Protein AF-A0A645EUN2-F1 (afdb_monomer)

Mean predicted aligned error: 3.87 Å

Organism: NCBI:txid1076179

Foldseek 3Di:
DVVVQVPDPPHWDWDADDDQFPDWDADPFKTKGWHADPVRHGPPDIDIDRDPVNNVVSVVVVVVRRVNIHIDD

Secondary structure (DSSP, 8-state):
-HHHHHT-TT---EE-S--S-SEEEE-SS-EEEEEE-TTS-EEEEEEEE--HHHHHHHHHHHHHHHHHSEEP-

Nearest PDB structures (foldseek):
  8vb2-assembly1_I  TM=4.183E-01  e=6.876E+00  Pectobacterium phage PhiM1
  7b5h-assembly1_AD  TM=4.357E-01  e=7.770E+00  Nostoc sp. PCC 7120 = FACHB-418
  3tpq-assembly1_D  TM=3.647E-01  e=8.780E+00  Oryctolagus cuniculus
  2fkm-assembly1_X  TM=4.262E-01  e=9.334E+00  Pseudomonas aeruginosa

pLDDT: mean 91.92, std 6.22, range [72.56, 98.5]

InterPro domains:
  IPR013561 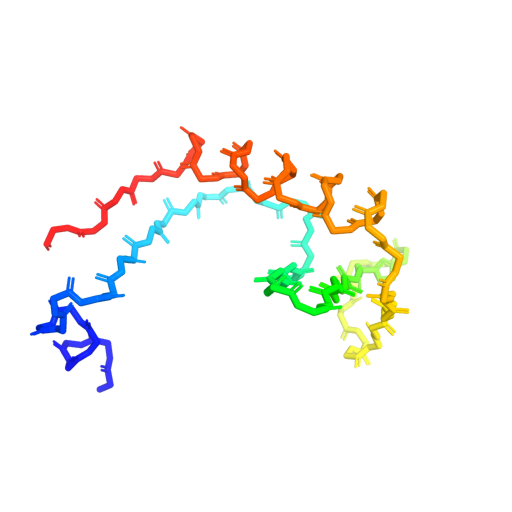Methanogenesis regulatory protein FilR1, middle domain [PF08350] (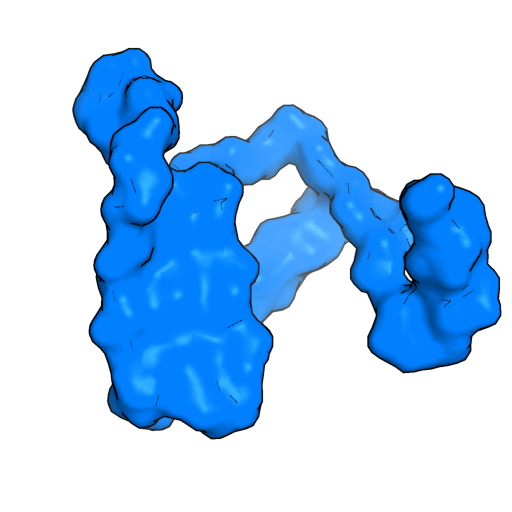3-66)

Sequence (73 aa):
MIKGLMSMDNVSIYISREVKISEITVTDEIMLLGLFEKNGKFDQQFILSFEPSARKWGQELFDYVKRLSKQVK

Structure (mmCIF, N/CA/C/O backbone):
data_AF-A0A645EUN2-F1
#
_entry.id   AF-A0A645EUN2-F1
#
loop_
_atom_site.group_PDB
_atom_site.id
_atom_site.type_symbol
_atom_site.label_atom_id
_atom_site.label_alt_id
_atom_site.label_comp_id
_atom_site.label_asym_id
_atom_site.label_entity_id
_atom_site.label_seq_id
_atom_site.pdbx_PDB_ins_code
_atom_site.Cartn_x
_atom_site.Cartn_y
_atom_site.Cartn_z
_atom_site.occupancy
_atom_site.B_iso_or_equiv
_atom_site.auth_seq_id
_atom_site.auth_comp_id
_atom_site.auth_asym_id
_atom_site.auth_atom_id
_atom_site.pdbx_PDB_model_num
ATOM 1 N N . MET A 1 1 ? -20.038 -3.102 -9.768 1.00 79.56 1 MET A N 1
ATOM 2 C CA . MET A 1 1 ? -18.571 -2.923 -9.738 1.00 79.56 1 MET A CA 1
ATOM 3 C C . MET A 1 1 ? -17.921 -3.805 -8.669 1.00 79.56 1 MET A C 1
ATOM 5 O O . MET A 1 1 ? -17.374 -4.822 -9.053 1.00 79.56 1 MET A O 1
ATOM 9 N N . ILE A 1 2 ? -18.074 -3.539 -7.360 1.00 84.31 2 ILE A N 1
ATOM 10 C CA . ILE A 1 2 ? -17.417 -4.333 -6.286 1.00 84.31 2 ILE A CA 1
ATOM 11 C C . ILE A 1 2 ? -17.745 -5.837 -6.340 1.00 84.31 2 ILE A C 1
ATOM 13 O O . ILE A 1 2 ? -16.837 -6.653 -6.280 1.00 84.31 2 ILE A O 1
ATOM 17 N N . LYS A 1 3 ? -19.016 -6.222 -6.537 1.00 86.00 3 LYS A N 1
ATOM 18 C CA . LYS A 1 3 ? -19.401 -7.644 -6.682 1.00 86.00 3 LYS A CA 1
ATOM 19 C C . LYS A 1 3 ? -18.680 -8.368 -7.825 1.00 86.00 3 LYS A C 1
ATOM 21 O O . LYS A 1 3 ? -18.382 -9.541 -7.679 1.00 86.00 3 LYS A O 1
ATOM 26 N N . GLY A 1 4 ? -18.396 -7.669 -8.927 1.00 90.88 4 GLY A N 1
ATOM 27 C CA . GLY A 1 4 ? -17.648 -8.240 -10.050 1.00 90.88 4 GLY A CA 1
ATOM 28 C C . GLY A 1 4 ? -16.154 -8.377 -9.757 1.00 90.88 4 GLY A C 1
ATOM 29 O O . GLY A 1 4 ? -15.530 -9.313 -10.230 1.00 90.88 4 GLY A O 1
ATOM 30 N N . LEU A 1 5 ? -15.588 -7.490 -8.931 1.00 90.12 5 LEU A N 1
ATOM 31 C CA . LEU A 1 5 ? -14.203 -7.616 -8.467 1.00 90.12 5 LEU A CA 1
ATOM 32 C C . LEU A 1 5 ? -14.041 -8.782 -7.485 1.00 90.12 5 LEU A C 1
ATOM 34 O O . LEU A 1 5 ? -13.047 -9.489 -7.541 1.00 90.12 5 LEU A O 1
ATOM 38 N N . MET A 1 6 ? -15.030 -9.015 -6.615 1.00 88.62 6 MET A N 1
ATOM 39 C CA . MET A 1 6 ? -15.001 -10.134 -5.661 1.00 88.62 6 MET A CA 1
ATOM 40 C C . MET A 1 6 ? -15.109 -11.512 -6.328 1.00 88.62 6 MET A C 1
ATOM 42 O O . MET A 1 6 ? -14.749 -12.502 -5.707 1.00 88.62 6 MET A O 1
ATOM 46 N N . SER A 1 7 ? -15.601 -11.596 -7.569 1.00 91.38 7 SER A N 1
ATOM 47 C CA . SER A 1 7 ? -15.673 -12.858 -8.317 1.00 91.38 7 SER A CA 1
ATOM 48 C C . SER A 1 7 ? -14.410 -13.181 -9.123 1.00 91.38 7 SER A C 1
ATOM 50 O O . SER A 1 7 ? -14.411 -14.164 -9.853 1.00 91.38 7 SER A O 1
ATOM 52 N N . MET A 1 8 ? -13.373 -12.340 -9.073 1.00 94.50 8 MET A N 1
ATOM 53 C CA . MET A 1 8 ? -12.127 -12.553 -9.813 1.00 94.50 8 MET A CA 1
ATOM 54 C C . MET A 1 8 ? -11.106 -13.274 -8.933 1.00 94.50 8 MET A C 1
ATOM 56 O O . MET A 1 8 ? -10.733 -12.767 -7.877 1.00 94.50 8 MET A O 1
ATOM 60 N N . ASP A 1 9 ? -10.601 -14.416 -9.399 1.00 94.94 9 ASP A N 1
ATOM 61 C CA . ASP A 1 9 ? -9.681 -15.269 -8.628 1.00 94.94 9 ASP A CA 1
ATOM 62 C C . ASP A 1 9 ? -8.343 -14.587 -8.290 1.00 94.94 9 ASP A C 1
ATOM 64 O O . ASP A 1 9 ? -7.669 -14.950 -7.328 1.00 94.94 9 ASP A O 1
ATOM 68 N N . ASN A 1 10 ? -7.950 -13.582 -9.074 1.00 95.50 10 ASN A N 1
ATOM 69 C CA . ASN A 1 10 ? -6.709 -12.827 -8.911 1.00 95.50 10 ASN A CA 1
ATOM 70 C C . ASN A 1 10 ? -6.890 -11.502 -8.151 1.00 95.50 10 ASN A C 1
ATOM 72 O O . ASN A 1 10 ? -5.961 -10.695 -8.102 1.00 95.50 10 ASN A O 1
ATOM 76 N N . VAL A 1 11 ? -8.070 -11.251 -7.580 1.00 94.75 11 VAL A N 1
ATOM 77 C CA . VAL A 1 11 ? -8.371 -10.027 -6.835 1.00 94.75 11 VAL A CA 1
ATOM 78 C C . VAL A 1 11 ? -8.659 -10.372 -5.379 1.00 94.75 11 VAL A C 1
ATOM 80 O O . VAL A 1 11 ? -9.338 -11.338 -5.053 1.00 94.75 11 VAL A O 1
ATOM 83 N N . SER A 1 12 ? -8.140 -9.562 -4.461 1.00 93.81 12 SER A N 1
ATOM 84 C CA . SER A 1 12 ? -8.463 -9.660 -3.038 1.00 93.81 12 SER A CA 1
ATOM 85 C C . SER A 1 12 ? -8.777 -8.277 -2.493 1.00 93.81 12 SER A C 1
ATOM 87 O O . SER A 1 12 ? -7.993 -7.346 -2.660 1.00 93.81 12 SER A O 1
ATOM 89 N N . ILE A 1 13 ? -9.927 -8.145 -1.836 1.00 94.19 13 ILE A N 1
ATOM 90 C CA . ILE A 1 13 ? -10.408 -6.871 -1.298 1.00 94.19 13 ILE A CA 1
ATOM 91 C C . ILE A 1 13 ? -10.279 -6.890 0.222 1.00 94.19 13 ILE A C 1
ATOM 93 O O . ILE A 1 13 ? -10.682 -7.848 0.881 1.00 94.19 13 ILE A O 1
ATOM 97 N N . TYR A 1 14 ? -9.739 -5.810 0.779 1.00 93.56 14 TYR A N 1
ATOM 98 C CA . TYR A 1 14 ? -9.550 -5.627 2.214 1.00 93.56 14 TYR A CA 1
ATOM 99 C C . TYR A 1 14 ? -10.193 -4.314 2.660 1.00 93.56 14 TYR A C 1
ATOM 101 O O . TYR A 1 14 ? -10.165 -3.325 1.932 1.00 93.56 14 TYR A O 1
ATOM 109 N N . ILE A 1 15 ? -10.769 -4.302 3.862 1.00 92.88 15 ILE A N 1
ATOM 110 C CA . ILE A 1 15 ? -11.360 -3.114 4.485 1.00 92.88 15 ILE A CA 1
ATOM 111 C C . ILE A 1 15 ? -10.599 -2.798 5.771 1.00 92.88 15 ILE A C 1
ATOM 113 O O . ILE A 1 15 ? -10.511 -3.636 6.673 1.00 92.88 15 ILE A O 1
ATOM 117 N N . SER A 1 16 ? -10.102 -1.566 5.872 1.00 90.38 16 SER A N 1
ATOM 118 C CA . SER A 1 16 ? -9.556 -0.980 7.099 1.00 90.38 16 SER A CA 1
ATOM 119 C C . SER A 1 16 ? -10.441 0.169 7.573 1.00 90.38 16 SER A C 1
ATOM 121 O O . SER A 1 16 ? -11.091 0.827 6.763 1.00 90.38 16 SER A O 1
ATOM 123 N N . ARG A 1 17 ? -10.477 0.412 8.887 1.00 84.62 17 ARG A N 1
ATOM 124 C CA . ARG A 1 17 ? -11.230 1.531 9.479 1.00 84.62 17 ARG A CA 1
ATOM 125 C C . ARG A 1 17 ? -10.395 2.796 9.650 1.00 84.62 17 ARG A C 1
ATOM 127 O O . ARG A 1 17 ? -10.963 3.879 9.656 1.00 84.62 17 ARG A O 1
ATOM 134 N N . GLU A 1 18 ? -9.078 2.665 9.775 1.00 75.44 18 GLU A N 1
ATOM 135 C CA . GLU A 1 18 ? -8.182 3.795 10.012 1.00 75.44 18 GLU A CA 1
ATOM 136 C C . GLU A 1 18 ? -6.894 3.607 9.216 1.00 75.44 18 GLU A C 1
ATOM 138 O O . GLU A 1 18 ? -6.077 2.731 9.502 1.00 75.44 18 GLU A O 1
ATOM 143 N N . VAL A 1 19 ? -6.720 4.440 8.194 1.00 76.62 19 VAL A N 1
ATOM 144 C CA . VAL A 1 19 ? -5.508 4.505 7.381 1.00 76.62 19 VAL A CA 1
ATOM 145 C C . VAL A 1 19 ? -5.134 5.980 7.265 1.00 76.62 19 VAL A C 1
ATOM 147 O O . VAL A 1 19 ? -5.961 6.803 6.889 1.00 76.62 19 VAL A O 1
ATOM 150 N N . LYS A 1 20 ? -3.902 6.325 7.657 1.00 77.81 20 LYS A N 1
ATOM 151 C CA . LYS A 1 20 ? -3.392 7.713 7.657 1.00 77.81 20 LYS A CA 1
ATOM 152 C C . LYS A 1 20 ? -2.678 8.106 6.358 1.00 77.81 20 LYS A C 1
ATOM 154 O O . LYS A 1 20 ? -2.180 9.221 6.253 1.00 77.81 20 LYS A O 1
ATOM 159 N N . ILE A 1 21 ? -2.607 7.188 5.399 1.00 81.50 21 ILE A N 1
ATOM 160 C CA . ILE A 1 21 ? -2.153 7.446 4.029 1.00 81.50 21 ILE A CA 1
ATOM 161 C C . ILE A 1 21 ? -3.381 7.624 3.136 1.00 81.50 21 ILE A C 1
ATOM 163 O O . ILE A 1 21 ? -4.405 6.989 3.393 1.00 81.50 21 ILE A O 1
ATOM 167 N N . SER A 1 22 ? -3.296 8.485 2.122 1.00 87.62 22 SER A N 1
ATOM 168 C CA . SER A 1 22 ? -4.404 8.645 1.175 1.00 87.62 22 SER A CA 1
ATOM 169 C C . SER A 1 22 ? -4.395 7.528 0.137 1.00 87.62 22 SER A C 1
ATOM 171 O O . SER A 1 22 ? -5.436 6.927 -0.113 1.00 87.62 22 SER A O 1
ATOM 173 N N . GLU A 1 23 ? -3.222 7.197 -0.409 1.00 92.31 23 GLU A N 1
ATOM 174 C CA . GLU A 1 23 ? -3.076 6.143 -1.408 1.00 92.31 23 GLU A CA 1
ATOM 175 C C . GLU A 1 23 ? -1.656 5.575 -1.424 1.00 92.31 23 GLU A C 1
ATOM 177 O O . GLU A 1 23 ? -0.683 6.317 -1.310 1.00 92.31 23 GLU A O 1
ATOM 182 N N . ILE A 1 24 ? -1.535 4.263 -1.619 1.00 95.19 24 ILE A N 1
ATOM 183 C CA . ILE A 1 24 ? -0.283 3.633 -2.029 1.00 95.19 24 ILE A CA 1
ATOM 184 C C . ILE A 1 24 ? -0.566 2.595 -3.111 1.00 95.19 24 ILE A C 1
ATOM 186 O O . ILE A 1 24 ? -1.427 1.732 -2.939 1.00 95.19 24 ILE A O 1
ATOM 190 N N . THR A 1 25 ? 0.195 2.665 -4.196 1.00 97.19 25 THR A N 1
ATOM 191 C CA . THR A 1 25 ? 0.190 1.678 -5.273 1.00 97.19 25 THR A CA 1
ATOM 192 C C . THR A 1 25 ? 1.612 1.180 -5.478 1.00 97.19 25 THR A C 1
ATOM 194 O O . THR A 1 25 ? 2.541 1.965 -5.666 1.00 97.19 25 THR A O 1
ATOM 197 N N . VAL A 1 26 ? 1.788 -0.136 -5.432 1.00 98.06 26 VAL A N 1
ATOM 198 C CA . VAL A 1 26 ? 3.068 -0.799 -5.685 1.00 98.06 26 VAL A CA 1
ATOM 199 C C . VAL A 1 26 ? 2.842 -1.829 -6.774 1.00 98.06 26 VAL A C 1
ATOM 201 O O . VAL A 1 26 ? 1.877 -2.588 -6.736 1.00 98.06 26 VAL A O 1
ATOM 204 N N . THR A 1 27 ? 3.726 -1.822 -7.757 1.00 98.12 27 THR A N 1
ATOM 205 C CA . THR A 1 27 ? 3.765 -2.800 -8.843 1.00 98.12 27 THR A CA 1
ATOM 206 C C . THR A 1 27 ? 5.185 -3.332 -8.965 1.00 98.12 27 THR A C 1
ATOM 208 O O . THR A 1 27 ? 6.095 -2.893 -8.253 1.00 98.12 27 THR A O 1
ATOM 211 N N . ASP A 1 28 ? 5.392 -4.224 -9.925 1.00 97.81 28 ASP A N 1
ATOM 212 C CA . ASP A 1 28 ? 6.722 -4.729 -10.239 1.00 97.81 28 ASP A CA 1
ATOM 213 C C . ASP A 1 28 ? 7.680 -3.615 -10.692 1.00 97.81 28 ASP A C 1
ATOM 215 O O . ASP A 1 28 ? 8.877 -3.744 -10.474 1.00 97.81 28 ASP A O 1
ATOM 219 N N . GLU A 1 29 ? 7.189 -2.492 -11.226 1.00 97.94 29 GLU A N 1
ATOM 220 C CA . GLU A 1 29 ? 8.031 -1.438 -11.822 1.00 97.94 29 GLU A CA 1
ATOM 221 C C . GLU A 1 29 ? 8.036 -0.125 -11.036 1.00 97.94 29 GLU A C 1
ATOM 223 O O . GLU A 1 29 ? 9.038 0.591 -11.013 1.00 97.94 29 GLU A O 1
ATOM 228 N N . ILE A 1 30 ? 6.936 0.189 -10.346 1.00 98.31 30 ILE A N 1
ATOM 229 C CA . ILE A 1 30 ? 6.757 1.486 -9.687 1.00 98.31 30 ILE A CA 1
ATOM 230 C C . ILE A 1 30 ? 6.231 1.383 -8.263 1.00 98.31 30 ILE A C 1
ATOM 232 O O . ILE A 1 30 ? 5.487 0.468 -7.908 1.00 98.31 30 ILE A O 1
ATOM 236 N N . MET A 1 31 ? 6.564 2.407 -7.484 1.00 98.38 31 MET A N 1
ATOM 237 C CA . MET A 1 31 ? 5.842 2.804 -6.284 1.00 98.38 31 MET A CA 1
ATOM 238 C C . MET A 1 31 ? 5.247 4.196 -6.503 1.00 98.38 31 MET A C 1
ATOM 240 O O . MET A 1 31 ? 5.937 5.108 -6.959 1.00 98.38 31 MET A O 1
ATOM 244 N N . LEU A 1 32 ? 3.965 4.340 -6.186 1.00 97.56 32 LEU A N 1
ATOM 245 C CA . LEU A 1 32 ? 3.209 5.582 -6.245 1.00 97.56 32 LEU A CA 1
ATOM 246 C C . LEU A 1 32 ? 2.574 5.835 -4.873 1.00 97.56 32 LEU A C 1
ATOM 248 O O . LEU A 1 32 ? 1.882 4.967 -4.339 1.00 97.56 32 LEU A O 1
ATOM 252 N N . LEU A 1 33 ? 2.817 7.012 -4.301 1.00 94.88 33 LEU A N 1
ATOM 253 C CA . LEU A 1 33 ? 2.345 7.397 -2.972 1.00 94.88 33 LEU A CA 1
ATOM 254 C C . LEU A 1 33 ? 1.567 8.711 -3.043 1.00 94.88 33 LEU A C 1
ATOM 256 O O . LEU A 1 33 ? 2.111 9.738 -3.449 1.00 94.88 33 LEU A O 1
ATOM 260 N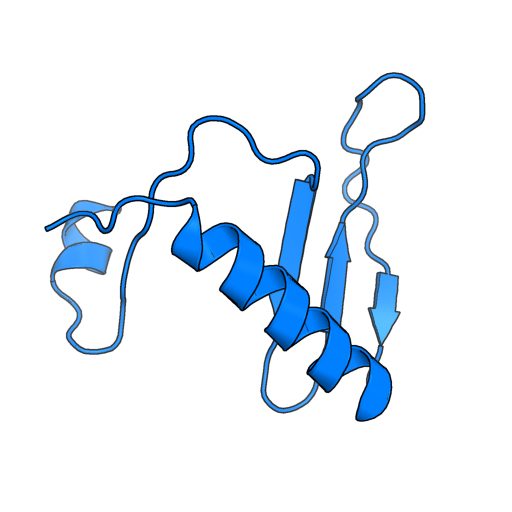 N . GLY A 1 34 ? 0.315 8.671 -2.600 1.00 92.31 34 GLY A N 1
ATOM 261 C CA . GLY A 1 34 ? -0.493 9.849 -2.312 1.00 92.31 34 GLY A CA 1
ATOM 262 C C . GLY A 1 34 ? -0.385 10.212 -0.833 1.00 92.31 34 GLY A C 1
ATOM 263 O O . GLY A 1 34 ? -0.405 9.339 0.042 1.00 92.31 34 GLY A O 1
ATOM 264 N N . LEU A 1 35 ? -0.305 11.511 -0.543 1.00 89.44 35 LEU A N 1
ATOM 265 C CA . LEU A 1 35 ? -0.330 12.038 0.821 1.00 89.44 35 LEU A CA 1
ATOM 266 C C . LEU A 1 35 ? -1.478 13.031 0.993 1.00 89.44 35 LEU A C 1
ATOM 268 O O . LEU A 1 35 ? -2.002 13.584 0.030 1.00 89.44 35 LEU A O 1
ATOM 272 N N . PHE A 1 36 ? -1.873 13.253 2.242 1.00 88.62 36 PHE A N 1
ATOM 273 C CA . PHE A 1 36 ? -2.741 14.373 2.582 1.00 88.62 36 PHE A CA 1
ATOM 274 C C . PHE A 1 36 ? -1.904 15.643 2.759 1.00 88.62 36 PHE A C 1
ATOM 276 O O . PHE A 1 36 ? -0.808 15.607 3.325 1.00 88.62 36 PHE A O 1
ATOM 283 N N . GLU A 1 37 ? -2.450 16.782 2.344 1.00 85.56 37 GLU A N 1
ATOM 284 C CA . GLU A 1 37 ? -1.965 18.092 2.764 1.00 85.56 37 GLU A CA 1
ATOM 285 C C . GLU A 1 37 ? -2.054 18.238 4.297 1.00 85.56 37 GLU A C 1
ATOM 287 O O . GLU A 1 37 ? -2.773 17.511 4.987 1.00 85.56 37 GLU A O 1
ATOM 292 N N . LYS A 1 38 ? -1.373 19.246 4.858 1.00 84.62 38 LYS A N 1
ATOM 293 C CA . LYS A 1 38 ? -1.361 19.511 6.314 1.00 84.62 38 LYS A CA 1
ATOM 294 C C . LYS A 1 38 ? -2.754 19.706 6.932 1.00 84.62 38 LYS A C 1
ATOM 296 O O . LYS A 1 38 ? -2.923 19.501 8.128 1.00 84.62 38 LYS A O 1
ATOM 301 N N . ASN A 1 39 ? -3.730 20.130 6.135 1.00 87.62 39 ASN A N 1
ATOM 302 C CA . ASN A 1 39 ? -5.127 20.335 6.528 1.00 87.62 39 ASN A CA 1
ATOM 303 C C . ASN A 1 39 ? -5.995 19.062 6.371 1.00 87.62 39 ASN A C 1
ATOM 305 O O . ASN A 1 39 ? -7.199 19.126 6.604 1.00 87.62 39 ASN A O 1
ATOM 309 N N . GLY A 1 40 ? -5.414 17.929 5.959 1.00 83.81 40 GLY A N 1
ATOM 310 C CA . GLY A 1 40 ? -6.125 16.676 5.694 1.00 83.81 40 GLY A CA 1
ATOM 311 C C . GLY A 1 40 ? -6.763 16.577 4.303 1.00 83.81 40 GLY A C 1
ATOM 312 O O . GLY A 1 40 ? -7.428 15.585 4.014 1.00 83.81 40 GLY A O 1
ATOM 313 N N . LYS A 1 41 ? -6.586 17.575 3.429 1.00 86.50 41 LYS A N 1
ATOM 314 C CA . LYS A 1 41 ? -7.109 17.551 2.059 1.00 86.50 41 LYS A CA 1
ATOM 315 C C . LYS A 1 41 ? -6.272 16.616 1.188 1.00 86.50 41 LYS A C 1
ATOM 317 O O . LYS A 1 41 ? -5.047 16.643 1.243 1.00 86.50 41 LYS A O 1
ATOM 322 N N . PHE A 1 42 ? -6.936 15.815 0.359 1.00 85.06 42 PHE A N 1
ATOM 323 C CA . PHE A 1 42 ? -6.276 15.076 -0.712 1.00 85.06 42 PHE A CA 1
ATOM 324 C C . PHE A 1 42 ? -6.257 15.930 -1.982 1.00 85.06 42 PHE A C 1
ATOM 326 O O . PHE A 1 42 ? -7.310 16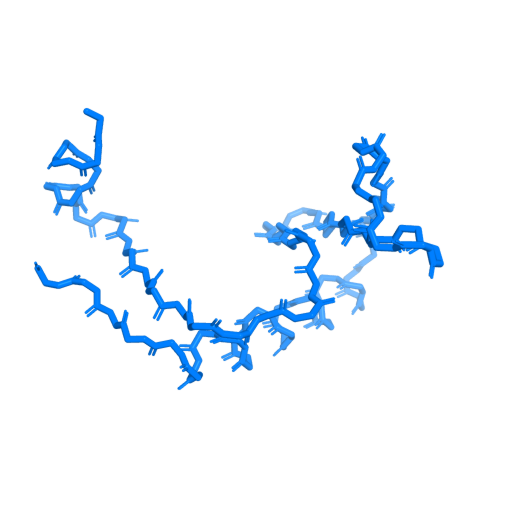.361 -2.458 1.00 85.06 42 PHE A O 1
ATOM 333 N N . ASP A 1 43 ? -5.065 16.204 -2.499 1.00 84.62 43 ASP A N 1
ATOM 334 C CA . ASP A 1 43 ? -4.819 17.096 -3.636 1.00 84.62 43 ASP A CA 1
ATOM 335 C C . ASP A 1 43 ? -4.628 16.350 -4.968 1.00 84.62 43 ASP A C 1
ATOM 337 O O . ASP A 1 43 ? -4.445 16.993 -5.999 1.00 84.62 43 ASP A O 1
ATOM 341 N N . GLN A 1 44 ? -4.714 15.012 -4.948 1.00 86.06 44 GLN A N 1
ATOM 342 C CA . GLN A 1 44 ? -4.469 14.127 -6.094 1.00 86.06 44 GLN A CA 1
ATOM 343 C C . GLN A 1 44 ? -3.049 14.256 -6.671 1.00 86.06 44 GLN A C 1
ATOM 345 O O . GLN A 1 44 ? -2.819 13.919 -7.833 1.00 86.06 44 GLN A O 1
ATOM 350 N N . GLN A 1 45 ? -2.093 14.741 -5.874 1.00 89.94 45 GLN A N 1
ATOM 351 C CA . GLN A 1 45 ? -0.682 14.699 -6.223 1.00 89.94 45 GLN A CA 1
ATOM 352 C C . GLN A 1 45 ? -0.053 13.408 -5.716 1.00 89.94 45 GLN A C 1
ATOM 354 O O . GLN A 1 45 ? -0.380 12.890 -4.645 1.00 89.94 45 GLN A O 1
ATOM 359 N N . PHE A 1 46 ? 0.888 12.901 -6.506 1.00 92.69 46 PHE A N 1
ATOM 360 C CA . PHE A 1 46 ? 1.516 11.618 -6.260 1.00 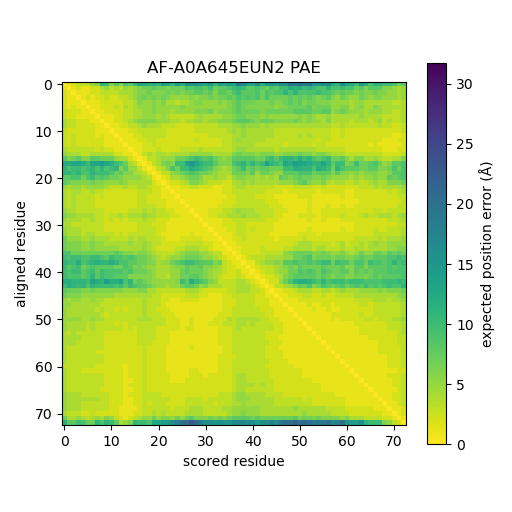92.69 46 PHE A CA 1
ATOM 361 C C . PHE A 1 46 ? 3.028 11.723 -6.369 1.00 92.69 46 PHE A C 1
ATOM 363 O O . PHE A 1 46 ? 3.565 12.325 -7.299 1.00 92.69 46 PHE A O 1
ATOM 370 N N . ILE A 1 47 ? 3.713 11.076 -5.433 1.00 94.50 47 ILE A N 1
ATOM 371 C CA . ILE A 1 47 ? 5.144 10.817 -5.524 1.00 94.50 47 ILE A CA 1
ATOM 372 C C . ILE A 1 47 ? 5.308 9.500 -6.279 1.00 94.50 47 ILE A C 1
ATOM 374 O O . ILE A 1 47 ? 4.839 8.464 -5.811 1.00 94.50 47 ILE A O 1
ATOM 378 N N . LEU A 1 48 ? 5.970 9.543 -7.435 1.00 97.50 48 LEU A N 1
ATOM 379 C CA . LEU A 1 48 ? 6.288 8.373 -8.253 1.00 97.50 48 LEU A CA 1
ATOM 380 C C . LEU A 1 48 ? 7.775 8.032 -8.124 1.00 97.50 48 LEU A C 1
ATO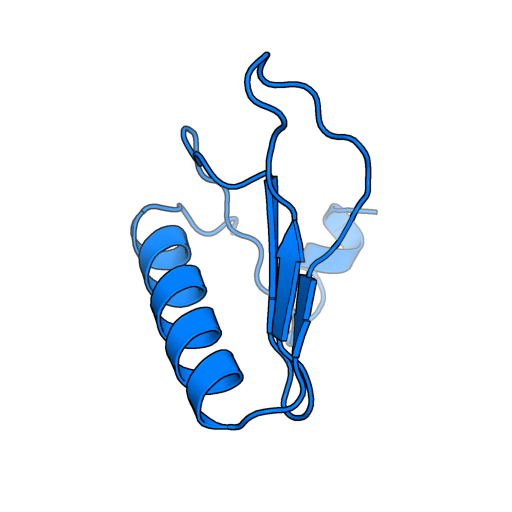M 382 O O . LEU A 1 48 ? 8.631 8.907 -8.252 1.00 97.50 48 LEU A O 1
ATOM 386 N N . SER A 1 49 ? 8.089 6.757 -7.913 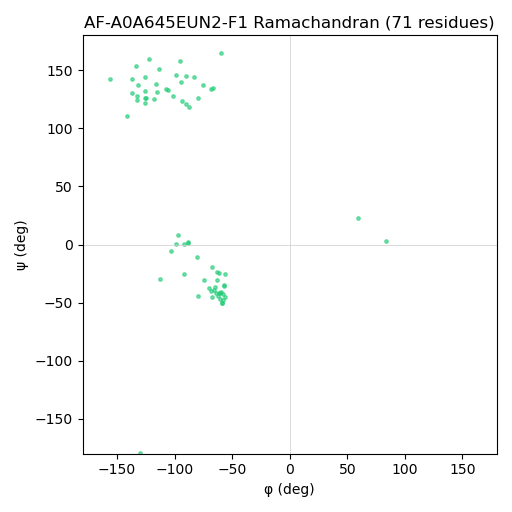1.00 98.31 49 SER A N 1
ATOM 387 C CA . SER A 1 49 ? 9.459 6.249 -7.911 1.00 98.31 49 SER A CA 1
ATOM 388 C C . SER A 1 49 ? 9.563 4.923 -8.658 1.00 98.31 49 SER A C 1
ATOM 390 O O . SER A 1 49 ? 8.691 4.064 -8.542 1.00 98.31 49 SER A O 1
ATOM 392 N N . PHE A 1 50 ? 10.669 4.758 -9.380 1.00 98.12 50 PHE A N 1
ATOM 393 C CA . PHE A 1 50 ? 11.053 3.527 -10.081 1.00 98.12 50 PHE A CA 1
ATOM 394 C C . PHE A 1 50 ? 12.148 2.755 -9.319 1.00 98.12 50 PHE A C 1
ATOM 396 O O . PHE A 1 50 ? 12.521 1.640 -9.686 1.00 98.12 50 PHE A O 1
ATOM 403 N N . GLU A 1 51 ? 12.670 3.334 -8.232 1.00 98.50 51 GLU A N 1
ATOM 404 C CA . GLU A 1 51 ? 13.793 2.769 -7.489 1.00 98.50 51 GLU A CA 1
ATOM 405 C C . GLU A 1 51 ? 13.394 1.464 -6.777 1.00 98.50 51 GLU A C 1
ATOM 407 O O . GLU A 1 51 ? 12.370 1.423 -6.082 1.00 98.50 51 GLU A O 1
ATOM 412 N N . PRO A 1 52 ? 14.205 0.390 -6.866 1.00 98.31 52 PRO A N 1
ATOM 413 C CA . PRO A 1 52 ? 13.910 -0.876 -6.192 1.00 98.31 52 PRO A CA 1
ATOM 414 C C . PRO A 1 52 ? 13.736 -0.736 -4.673 1.00 98.31 52 PRO A C 1
ATOM 416 O O . PRO A 1 52 ? 12.897 -1.407 -4.073 1.00 98.31 52 PRO A O 1
ATOM 419 N N . SER A 1 53 ? 14.506 0.153 -4.039 1.00 98.25 53 SER A N 1
ATOM 420 C CA . SER A 1 53 ? 14.402 0.433 -2.602 1.00 98.25 53 SER A CA 1
ATOM 421 C C . SER A 1 53 ? 13.059 1.070 -2.238 1.00 98.25 53 SER A C 1
ATOM 423 O O . SER A 1 53 ? 12.456 0.701 -1.230 1.00 98.25 53 SER A O 1
ATOM 425 N N . ALA A 1 54 ? 12.557 1.968 -3.085 1.00 98.12 54 ALA A N 1
ATOM 426 C CA . ALA A 1 54 ? 11.267 2.619 -2.916 1.00 98.12 54 ALA A CA 1
ATOM 427 C C . ALA A 1 54 ? 10.105 1.629 -3.104 1.00 98.12 54 ALA A C 1
ATOM 429 O O . ALA A 1 54 ? 9.165 1.640 -2.310 1.00 98.12 54 ALA A O 1
ATOM 430 N N . ARG A 1 55 ? 10.202 0.712 -4.081 1.00 98.25 55 ARG A N 1
ATOM 431 C CA . ARG A 1 55 ? 9.256 -0.408 -4.246 1.00 98.25 55 ARG A CA 1
ATOM 432 C C . ARG A 1 55 ? 9.231 -1.328 -3.032 1.00 98.25 55 ARG A C 1
ATOM 434 O O . ARG A 1 55 ? 8.155 -1.638 -2.530 1.00 98.25 55 ARG A O 1
ATOM 441 N N . LYS A 1 56 ? 10.405 -1.713 -2.519 1.00 98.44 56 LYS A N 1
ATOM 442 C CA . LYS A 1 56 ? 10.510 -2.549 -1.316 1.00 98.44 56 LYS A CA 1
ATOM 443 C C . LYS A 1 56 ? 9.841 -1.885 -0.111 1.00 98.44 56 LYS A C 1
ATOM 445 O O . LYS A 1 56 ? 8.998 -2.502 0.531 1.00 98.44 56 LYS A O 1
ATOM 450 N N . TRP A 1 57 ? 10.175 -0.625 0.161 1.00 98.06 57 TRP A N 1
ATOM 451 C CA . TRP A 1 57 ? 9.559 0.130 1.253 1.00 98.06 57 TRP A CA 1
ATOM 452 C C . TRP A 1 57 ? 8.040 0.282 1.069 1.00 98.06 57 TRP A C 1
ATOM 454 O O . TRP A 1 57 ? 7.275 0.098 2.015 1.00 98.06 57 TRP A O 1
ATOM 464 N N . GLY A 1 58 ? 7.584 0.562 -0.156 1.00 97.31 58 GLY A N 1
ATOM 465 C CA . GLY A 1 58 ? 6.160 0.663 -0.455 1.00 97.31 58 GLY A CA 1
ATOM 466 C C . GLY A 1 58 ? 5.413 -0.648 -0.204 1.00 97.31 58 GLY A C 1
ATOM 467 O O . GLY A 1 58 ? 4.327 -0.635 0.374 1.00 97.31 58 GLY A O 1
ATOM 468 N N . GLN A 1 59 ? 6.007 -1.783 -0.583 1.00 98.25 59 GLN A N 1
ATOM 469 C CA . GLN A 1 59 ? 5.443 -3.109 -0.331 1.00 98.25 59 GLN A CA 1
ATOM 470 C C . GLN A 1 59 ? 5.327 -3.386 1.175 1.00 98.25 59 GLN A C 1
ATOM 472 O O . GLN A 1 59 ? 4.279 -3.829 1.641 1.00 98.25 59 GLN A O 1
ATOM 477 N N . GLU A 1 60 ? 6.359 -3.053 1.957 1.00 97.94 60 GLU A N 1
ATOM 478 C CA . GLU A 1 60 ? 6.338 -3.184 3.421 1.00 97.94 60 GLU A CA 1
ATOM 479 C C . GLU A 1 60 ? 5.212 -2.347 4.059 1.00 97.94 60 GLU A C 1
ATOM 481 O O . GLU A 1 60 ? 4.518 -2.819 4.968 1.00 97.94 60 GLU A O 1
ATOM 486 N N . LEU A 1 61 ? 4.989 -1.124 3.563 1.00 95.50 61 LEU A N 1
ATOM 487 C CA . LEU A 1 61 ? 3.896 -0.257 4.008 1.00 95.50 61 LEU A CA 1
ATOM 488 C C . LEU A 1 61 ? 2.520 -0.821 3.619 1.00 95.50 61 LEU A C 1
ATOM 490 O O . LEU A 1 61 ? 1.616 -0.864 4.458 1.00 95.50 61 LEU A O 1
ATOM 494 N N . PHE A 1 62 ? 2.361 -1.293 2.381 1.00 95.88 62 PHE A N 1
ATOM 495 C CA . PHE A 1 62 ? 1.132 -1.944 1.925 1.00 95.88 62 PHE A CA 1
ATOM 496 C C . PHE A 1 62 ? 0.798 -3.171 2.784 1.00 95.88 62 PHE A C 1
ATOM 498 O O . PHE A 1 62 ? -0.320 -3.289 3.289 1.00 95.88 62 PHE A O 1
ATOM 505 N N . ASP A 1 63 ? 1.774 -4.047 3.030 1.00 95.88 63 ASP A N 1
ATOM 506 C CA . ASP A 1 63 ? 1.590 -5.250 3.844 1.00 95.88 63 ASP A CA 1
ATOM 507 C C . ASP A 1 63 ? 1.261 -4.917 5.301 1.00 95.88 63 ASP A C 1
ATOM 509 O O . ASP A 1 63 ? 0.430 -5.585 5.926 1.00 95.88 63 ASP A O 1
ATOM 513 N N . TYR A 1 64 ? 1.855 -3.855 5.853 1.00 94.19 64 TYR A N 1
ATOM 514 C CA . TYR A 1 64 ? 1.485 -3.353 7.171 1.00 94.19 64 TYR A CA 1
ATOM 515 C C . TYR A 1 64 ? 0.003 -2.961 7.230 1.00 94.19 64 TYR A C 1
ATOM 517 O O . TYR A 1 64 ? -0.711 -3.447 8.109 1.00 94.19 64 TYR A O 1
ATOM 525 N N . VAL A 1 65 ? -0.483 -2.159 6.276 1.00 93.06 65 VAL A N 1
ATOM 526 C CA . VAL A 1 65 ? -1.898 -1.750 6.221 1.00 93.06 65 VAL A CA 1
ATOM 527 C C . VAL A 1 65 ? -2.811 -2.955 5.986 1.00 93.06 65 VAL A C 1
ATOM 529 O O . VAL A 1 65 ? -3.839 -3.097 6.654 1.00 93.06 65 VAL A O 1
ATOM 532 N N . LYS A 1 66 ? -2.419 -3.875 5.100 1.00 93.69 66 LYS A N 1
ATOM 533 C CA . LYS A 1 66 ? -3.153 -5.112 4.815 1.00 93.69 66 LYS A CA 1
ATOM 534 C C . LYS A 1 66 ? -3.340 -5.970 6.067 1.00 93.69 66 LYS A C 1
ATOM 536 O O . LYS A 1 66 ? -4.448 -6.442 6.299 1.00 93.69 66 LYS A O 1
ATOM 541 N N . ARG A 1 67 ? -2.312 -6.125 6.915 1.00 94.00 67 ARG A N 1
ATOM 542 C CA . ARG A 1 67 ? -2.409 -6.871 8.192 1.00 94.00 67 ARG 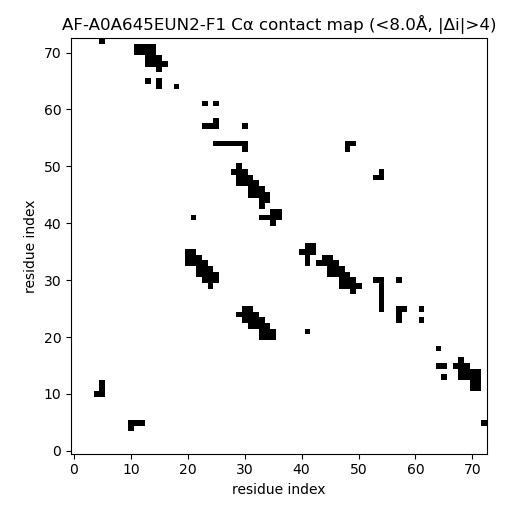A CA 1
ATOM 543 C C . ARG A 1 67 ? -3.387 -6.253 9.191 1.00 94.00 67 ARG A C 1
ATOM 545 O O . ARG A 1 67 ? -3.975 -6.979 9.985 1.00 94.00 67 ARG A O 1
ATOM 552 N N . LEU A 1 68 ? -3.551 -4.932 9.166 1.00 92.19 68 LEU A N 1
ATOM 553 C CA . LEU A 1 68 ? -4.530 -4.226 10.001 1.00 92.19 68 LEU A CA 1
ATOM 554 C C . LEU A 1 68 ? -5.952 -4.278 9.419 1.00 92.19 68 LEU A C 1
ATOM 556 O O . LEU A 1 68 ? -6.916 -3.906 10.0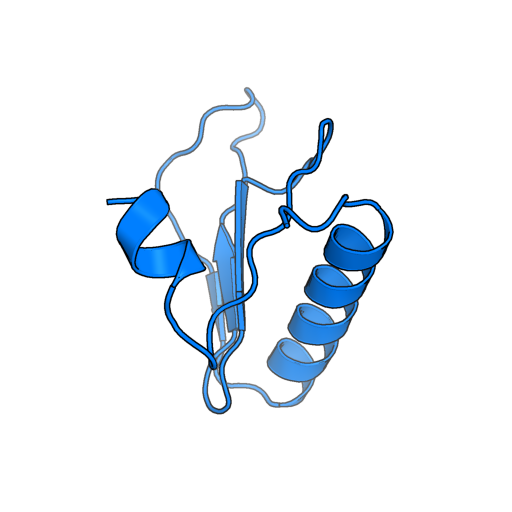90 1.00 92.19 68 LEU A O 1
ATOM 560 N N . SER A 1 69 ? -6.088 -4.732 8.174 1.00 94.00 69 SER A N 1
ATOM 561 C CA . SER A 1 69 ? -7.345 -4.774 7.439 1.00 94.00 69 SER A CA 1
ATOM 562 C C . SER A 1 69 ? -8.025 -6.138 7.551 1.00 94.00 69 SER A C 1
ATOM 564 O O . SER A 1 69 ? -7.393 -7.167 7.784 1.00 94.00 69 SER A O 1
ATOM 566 N N . LYS A 1 70 ? -9.339 -6.168 7.326 1.00 94.75 70 LYS A N 1
ATOM 567 C CA . LYS A 1 70 ? -10.112 -7.411 7.221 1.00 94.75 70 LYS A CA 1
ATOM 568 C C . LYS A 1 70 ? -10.387 -7.722 5.759 1.00 94.75 70 LYS A C 1
ATOM 570 O O . LYS A 1 70 ? -10.909 -6.870 5.046 1.00 94.75 70 LYS A O 1
ATOM 575 N N . GLN A 1 71 ? -10.060 -8.936 5.325 1.00 93.31 71 GLN A N 1
ATOM 576 C CA . GLN A 1 71 ? -10.418 -9.392 3.986 1.00 93.31 71 GLN A CA 1
ATOM 577 C C . GLN A 1 71 ? -11.937 -9.519 3.866 1.00 93.31 71 GLN A C 1
ATOM 579 O O . GLN A 1 71 ? -12.594 -10.068 4.754 1.00 93.31 71 GLN A O 1
ATOM 584 N N . VAL A 1 72 ? -12.479 -9.013 2.766 1.00 89.50 72 VAL A N 1
ATOM 585 C CA . VAL A 1 72 ? -13.869 -9.235 2.378 1.00 89.50 72 VAL A CA 1
ATOM 586 C C . VAL A 1 72 ? -13.947 -10.622 1.747 1.00 89.50 72 VAL A C 1
ATOM 588 O O . VAL A 1 72 ? -13.162 -10.927 0.851 1.00 89.50 72 VAL A O 1
ATOM 591 N N . LYS A 1 73 ? -14.842 -11.464 2.266 1.00 72.56 73 LYS A N 1
ATOM 592 C CA . LYS A 1 73 ? -15.184 -12.761 1.674 1.00 72.56 73 LYS A CA 1
ATOM 593 C C . LYS A 1 73 ? -16.350 -12.607 0.712 1.00 72.56 73 LYS A C 1
ATOM 595 O O . LYS A 1 73 ? -17.240 -11.783 1.027 1.00 72.56 73 LYS A O 1
#

Radius of gyration: 13.72 Å; Cα contacts (8 Å, |Δi|>4): 91; chains: 1; bounding box: 34×36×22 Å

Solvent-accessible surface area (backbone atoms only — not comparable to full-atom values): 4571 Å² total; per-residue (Å²): 110,70,73,64,49,72,71,36,94,94,50,84,54,68,53,66,95,79,73,96,60,73,41,78,48,69,55,100,65,35,19,37,39,31,55,54,47,100,86,68,47,74,78,88,54,67,53,76,42,67,48,69,68,52,30,52,53,42,48,54,52,51,52,54,54,54,72,73,26,46,73,64,129